Protein AF-A0A9P1H592-F1 (afdb_monomer_lite)

Radius of gyration: 34.38 Å; chains: 1; bounding box: 51×87×73 Å

Secondary structure (DSSP, 8-state):
-------PPPPPP-PPPHHHHHHHHHHHHHHHHHHHHHHHH--S---SSPPP----TT-TTHHHHHHHHHHHHHHHHHHHHHHHHHHHHHHHHHGGGS-----------------------------TT-TTTT-

pLDDT: mean 75.3, std 21.13, range [36.31, 98.44]

InterPro domains:
  IPR014813 Guanine nucleotide-binding protein-like 3, N-terminal domain [PF08701] (19-92)

Sequence (135 aa):
MAGTINKPKKPKSKRVTSRLRHKIEKKSAAKQRKERKLSKKNPEWRSKLKKDPGIPNSFPYKEKILQEIEENRVKKQEAAARRKELAKAAKTGASADGGEDEAGSDVEGSGDDEFDDTMEVDDGAIDESNPMAAL

Foldseek 3Di:
DDDDPCPDDDDDDPDDDPVRVVVVVVVVVVVVVVVVVCVVVPPDPPPPDDDDPDDDPPDPCNVVVVVVVVVVVVVVVVVVVVVVVVVVVVVVVVCVPDDDDDDDDDDPPPPPDPDDPDDDPDPDPPPPVDPVSPD

Organism: NCBI:txid1442378

Structure (mmCIF, N/CA/C/O backbone):
data_AF-A0A9P1H592-F1
#
_entry.id   AF-A0A9P1H592-F1
#
loop_
_atom_site.group_PDB
_atom_site.id
_atom_site.type_symbol
_atom_site.label_atom_id
_atom_site.label_alt_id
_atom_site.label_comp_id
_atom_site.label_asym_id
_atom_site.label_entity_id
_atom_site.label_seq_id
_atom_site.pdbx_PDB_ins_code
_atom_site.Cartn_x
_atom_site.Cartn_y
_atom_site.Cartn_z
_atom_site.occupancy
_atom_site.B_iso_or_equiv
_atom_site.auth_seq_id
_atom_site.auth_comp_id
_atom_site.auth_asym_id
_atom_site.auth_atom_id
_atom_site.pdbx_PDB_model_num
ATOM 1 N N . MET A 1 1 ? 6.595 -47.145 -34.250 1.00 45.62 1 MET A N 1
ATOM 2 C CA . MET A 1 1 ? 6.317 -45.911 -33.480 1.00 45.62 1 MET A CA 1
ATOM 3 C C . MET A 1 1 ? 7.652 -45.341 -33.006 1.00 45.62 1 MET A C 1
ATOM 5 O O . MET A 1 1 ? 8.110 -45.684 -31.925 1.00 45.62 1 MET A O 1
ATOM 9 N N . ALA A 1 2 ? 8.352 -44.590 -33.861 1.00 47.25 2 ALA A N 1
ATOM 10 C CA . ALA A 1 2 ? 9.669 -44.047 -33.526 1.00 47.25 2 ALA A CA 1
ATOM 11 C C . ALA A 1 2 ? 9.502 -42.866 -32.557 1.00 47.25 2 ALA A C 1
ATOM 13 O O . ALA A 1 2 ? 8.927 -41.842 -32.919 1.00 47.25 2 ALA A O 1
ATOM 14 N N . GLY A 1 3 ? 9.962 -43.035 -31.316 1.00 55.00 3 GLY A N 1
ATOM 15 C CA . GLY A 1 3 ? 9.949 -41.989 -30.299 1.00 55.00 3 GLY A CA 1
ATOM 16 C C . GLY A 1 3 ? 10.794 -40.796 -30.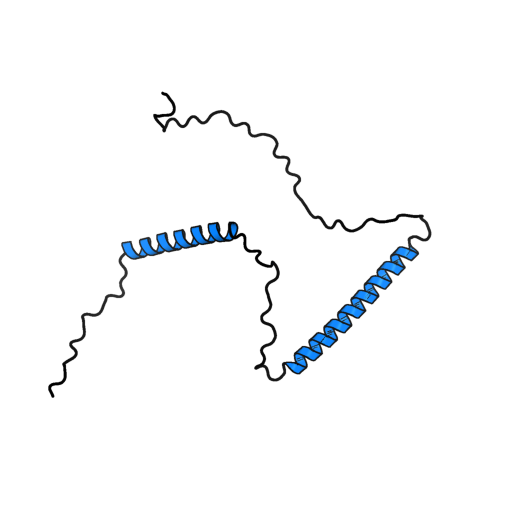738 1.00 55.00 3 GLY A C 1
ATOM 17 O O . GLY A 1 3 ? 11.974 -40.933 -31.061 1.00 55.00 3 GLY A O 1
ATOM 18 N N . THR A 1 4 ? 10.191 -39.613 -30.756 1.00 61.16 4 THR A N 1
ATOM 19 C CA . THR A 1 4 ? 10.875 -38.354 -31.044 1.00 61.16 4 THR A CA 1
ATOM 20 C C . THR A 1 4 ? 11.909 -38.077 -29.954 1.00 61.16 4 THR A C 1
ATOM 22 O O . THR A 1 4 ? 11.560 -37.694 -28.837 1.00 61.16 4 THR A O 1
ATOM 25 N N . ILE A 1 5 ? 13.188 -38.272 -30.274 1.00 67.06 5 ILE A N 1
ATOM 26 C CA . ILE A 1 5 ? 14.319 -37.889 -29.424 1.00 67.06 5 ILE A CA 1
ATOM 27 C C . ILE A 1 5 ? 14.229 -36.375 -29.200 1.00 67.06 5 ILE A C 1
ATOM 29 O O . ILE A 1 5 ? 14.521 -35.586 -30.100 1.00 67.06 5 ILE A O 1
ATOM 33 N N . ASN A 1 6 ? 13.800 -35.959 -28.009 1.00 72.56 6 ASN A N 1
ATOM 34 C CA . ASN A 1 6 ? 13.705 -34.551 -27.648 1.00 72.56 6 ASN A CA 1
ATOM 35 C C . ASN A 1 6 ? 15.130 -34.001 -27.482 1.00 72.56 6 ASN A C 1
ATOM 37 O O . ASN A 1 6 ? 15.720 -34.095 -26.409 1.00 72.56 6 ASN A O 1
ATOM 41 N N . LYS A 1 7 ? 15.733 -33.501 -28.567 1.00 74.25 7 LYS A N 1
ATOM 42 C CA . LYS A 1 7 ? 17.065 -32.883 -28.540 1.00 74.25 7 LYS A CA 1
ATOM 43 C C . LYS A 1 7 ? 16.956 -31.605 -27.688 1.00 74.25 7 LYS A C 1
ATOM 45 O O . LYS A 1 7 ? 16.288 -30.661 -28.124 1.00 74.25 7 LYS A O 1
ATOM 50 N N . PRO A 1 8 ? 17.545 -31.536 -26.478 1.00 78.69 8 PRO A N 1
ATOM 51 C CA . PRO A 1 8 ? 17.356 -30.377 -25.617 1.00 78.69 8 PRO A CA 1
ATOM 52 C C . PRO A 1 8 ? 17.948 -29.131 -26.284 1.00 78.69 8 PRO A C 1
ATOM 54 O O . PRO A 1 8 ? 19.074 -29.142 -26.786 1.00 78.69 8 PRO A O 1
ATOM 57 N N . LYS A 1 9 ? 17.168 -28.044 -26.315 1.00 83.38 9 LYS A N 1
ATOM 58 C CA . LYS A 1 9 ? 17.621 -26.753 -26.849 1.00 83.38 9 LYS A CA 1
ATOM 59 C C . LYS A 1 9 ? 18.789 -26.233 -26.012 1.00 83.38 9 LYS A C 1
ATOM 61 O O . LYS A 1 9 ? 18.837 -26.453 -24.802 1.00 83.38 9 LYS A O 1
ATOM 66 N N . LYS A 1 10 ? 19.698 -25.485 -26.648 1.00 86.81 10 LYS A N 1
ATOM 67 C CA . LYS A 1 10 ? 20.805 -24.822 -25.943 1.00 86.81 10 LYS A CA 1
ATOM 68 C C . LYS A 1 10 ? 20.248 -23.995 -24.767 1.00 86.81 10 LYS A C 1
ATOM 70 O O . LYS A 1 10 ? 19.320 -23.206 -24.987 1.00 86.81 10 LYS A O 1
ATOM 75 N N . PRO A 1 11 ? 20.774 -24.159 -23.539 1.00 89.62 11 PRO A N 1
ATOM 76 C CA . PRO A 1 11 ? 20.254 -23.462 -22.370 1.00 89.62 11 PRO A CA 1
ATOM 77 C C . PRO A 1 11 ? 20.478 -21.954 -22.507 1.00 89.62 11 PRO A C 1
ATOM 79 O O . PRO A 1 11 ? 21.542 -21.499 -22.931 1.00 89.62 11 PRO A O 1
ATOM 82 N N . LYS A 1 12 ? 19.469 -21.157 -22.140 1.00 89.19 12 LYS A N 1
ATOM 83 C CA . LYS A 1 12 ? 19.609 -19.698 -22.107 1.00 89.19 12 LYS A CA 1
ATOM 84 C C . LYS A 1 12 ? 20.505 -19.300 -20.936 1.00 89.19 12 LYS A C 1
ATOM 86 O O . LYS A 1 12 ? 20.326 -19.773 -19.816 1.00 89.19 12 LYS A O 1
ATOM 91 N N . SER A 1 13 ? 21.450 -18.402 -21.196 1.00 91.69 13 SER A N 1
ATOM 92 C CA . SER A 1 13 ? 22.307 -17.844 -20.151 1.00 91.69 13 SER A CA 1
ATOM 93 C C . SER A 1 13 ? 21.491 -17.008 -19.162 1.00 91.69 13 SER A C 1
ATOM 95 O O . SER A 1 13 ? 20.665 -16.193 -19.568 1.00 91.69 13 SER A O 1
ATOM 97 N N . LYS A 1 14 ? 21.763 -17.175 -17.861 1.00 92.25 14 LYS A N 1
ATOM 98 C CA . LYS A 1 14 ? 21.223 -16.324 -16.784 1.00 92.25 14 LYS A CA 1
ATOM 99 C C . LYS A 1 14 ? 21.976 -14.992 -16.652 1.00 92.25 14 LYS A C 1
ATOM 101 O O . LYS A 1 14 ? 21.564 -14.126 -15.885 1.00 92.25 14 LYS A O 1
ATOM 106 N N . ARG A 1 15 ? 23.095 -14.823 -17.372 1.00 93.62 15 ARG A N 1
ATOM 107 C CA . ARG A 1 15 ? 23.886 -13.588 -17.340 1.00 93.62 15 ARG A CA 1
ATOM 108 C C . ARG A 1 15 ? 23.119 -12.467 -18.032 1.00 93.62 15 ARG A C 1
ATOM 110 O O . ARG A 1 15 ? 22.692 -12.602 -19.176 1.00 93.62 15 ARG A O 1
ATOM 117 N N . VAL A 1 16 ? 22.990 -11.340 -17.343 1.00 93.38 16 VAL A N 1
ATOM 118 C CA . VAL A 1 16 ? 22.306 -10.151 -17.855 1.00 93.38 16 VAL A CA 1
ATOM 119 C C . VAL A 1 16 ? 23.347 -9.178 -18.398 1.00 93.38 16 VAL A C 1
ATOM 121 O O . VAL A 1 16 ? 24.313 -8.840 -17.718 1.00 93.38 16 VAL A O 1
ATOM 124 N N . THR A 1 17 ? 23.151 -8.702 -19.628 1.00 97.00 17 THR A N 1
ATOM 125 C CA . THR A 1 17 ? 24.02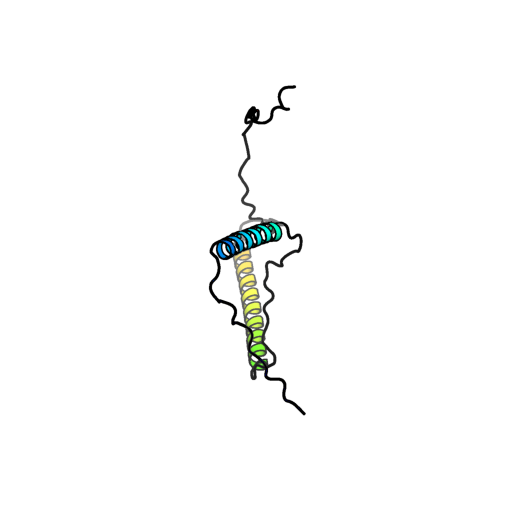4 -7.669 -20.207 1.00 97.00 17 THR A CA 1
ATOM 126 C C . THR A 1 17 ? 23.915 -6.361 -19.419 1.00 97.00 17 THR A C 1
ATOM 128 O O . THR A 1 17 ? 22.842 -6.021 -18.914 1.00 97.00 17 THR A O 1
ATOM 131 N N . SER A 1 18 ? 25.002 -5.586 -19.343 1.00 96.94 18 SER A N 1
ATOM 132 C CA . SER A 1 18 ? 24.998 -4.293 -18.634 1.00 96.94 18 SER A CA 1
ATOM 133 C C . SER A 1 18 ? 23.905 -3.349 -19.158 1.00 96.94 18 SER A C 1
ATOM 135 O O . SER A 1 18 ? 23.124 -2.785 -18.393 1.00 96.94 18 SER A O 1
ATOM 137 N N . ARG A 1 19 ? 23.739 -3.301 -20.487 1.00 97.44 19 ARG A N 1
ATOM 138 C CA . ARG A 1 19 ? 22.678 -2.543 -21.165 1.00 97.44 19 ARG A CA 1
ATOM 139 C C . ARG A 1 19 ? 21.276 -2.898 -20.665 1.00 97.44 19 ARG A C 1
ATOM 141 O O . ARG A 1 19 ? 20.436 -2.012 -20.522 1.00 97.44 19 ARG A O 1
ATOM 148 N N . LEU A 1 20 ? 20.999 -4.185 -20.435 1.00 96.94 20 LEU A N 1
ATOM 149 C CA . LEU A 1 20 ? 19.693 -4.629 -19.951 1.00 96.94 20 LEU A CA 1
ATOM 150 C C . LEU A 1 20 ? 19.478 -4.221 -18.487 1.00 96.94 20 LEU A C 1
ATOM 152 O O . LEU A 1 20 ? 18.398 -3.726 -18.178 1.00 96.94 20 LEU A O 1
ATOM 156 N N . ARG A 1 21 ? 20.502 -4.322 -17.627 1.00 97.06 21 ARG A N 1
ATOM 157 C CA . ARG A 1 21 ? 20.429 -3.863 -16.225 1.00 97.06 21 ARG A CA 1
ATOM 158 C C . ARG A 1 21 ? 20.085 -2.375 -16.130 1.00 97.06 21 ARG A C 1
ATOM 160 O O . ARG A 1 21 ? 19.060 -2.030 -15.550 1.00 97.06 21 ARG A O 1
ATOM 167 N N . HIS A 1 22 ? 20.845 -1.517 -16.809 1.00 98.19 22 HIS A N 1
ATOM 168 C CA . HIS A 1 22 ? 20.584 -0.072 -16.808 1.00 98.19 22 HIS A CA 1
ATOM 169 C C . HIS A 1 22 ? 19.251 0.296 -17.464 1.00 98.19 22 HIS A C 1
ATOM 171 O O . HIS A 1 22 ? 18.585 1.245 -17.055 1.00 98.19 22 HIS A O 1
ATOM 177 N N . LYS A 1 23 ? 18.813 -0.457 -18.482 1.00 98.19 23 LYS A N 1
ATOM 178 C CA . LYS A 1 23 ? 17.481 -0.259 -19.067 1.00 98.19 23 LYS A CA 1
ATOM 179 C C . LYS A 1 23 ? 16.373 -0.588 -18.062 1.00 98.19 23 LYS A C 1
ATOM 181 O O . LYS A 1 23 ? 15.387 0.141 -18.021 1.00 98.19 23 LYS A O 1
ATOM 186 N N . ILE A 1 24 ? 16.512 -1.665 -17.288 1.00 97.69 24 ILE A N 1
ATOM 187 C CA . ILE A 1 24 ? 15.541 -2.047 -16.251 1.00 97.69 24 ILE A CA 1
ATOM 188 C C . ILE A 1 24 ? 15.486 -0.971 -15.166 1.00 97.69 24 ILE A C 1
ATOM 190 O O . ILE A 1 24 ? 14.397 -0.514 -14.841 1.00 97.69 24 ILE A O 1
ATOM 194 N N . GLU A 1 25 ? 16.638 -0.511 -14.689 1.00 97.94 25 GLU A N 1
ATOM 195 C CA . GLU A 1 25 ? 16.761 0.549 -13.683 1.00 97.94 25 GLU A CA 1
ATOM 196 C C . GLU A 1 25 ? 16.107 1.867 -14.131 1.00 97.94 25 GLU A C 1
ATOM 198 O O . GLU A 1 25 ? 15.258 2.427 -13.439 1.00 97.94 25 GLU A O 1
ATOM 203 N N . LYS A 1 26 ? 16.411 2.340 -15.348 1.00 98.44 26 LYS A N 1
ATOM 204 C CA . LYS A 1 26 ? 15.780 3.554 -15.894 1.00 98.44 26 LYS A CA 1
ATOM 205 C C . LYS A 1 26 ? 14.264 3.390 -16.033 1.00 98.44 26 LYS A C 1
ATOM 207 O O . LYS A 1 26 ? 13.513 4.325 -15.755 1.00 98.44 26 LYS A O 1
ATOM 212 N N . LYS A 1 27 ? 13.797 2.205 -16.446 1.00 98.25 27 LYS A N 1
ATOM 213 C CA . LYS A 1 27 ? 12.362 1.905 -16.567 1.00 98.25 27 LYS A CA 1
ATOM 214 C C . LYS A 1 27 ? 11.663 1.830 -15.209 1.00 98.25 27 LYS A C 1
ATOM 216 O O . LYS A 1 27 ? 10.555 2.351 -15.098 1.00 98.25 27 LYS A O 1
ATOM 221 N N . SER A 1 28 ? 12.275 1.224 -14.191 1.00 98.25 28 SER A N 1
ATOM 222 C CA . SER A 1 28 ? 11.696 1.147 -12.844 1.00 98.25 28 SER A CA 1
ATOM 223 C C . SER A 1 28 ? 11.609 2.533 -12.208 1.00 98.25 28 SER A C 1
ATOM 225 O O . SER A 1 28 ? 10.542 2.906 -11.721 1.00 98.25 28 SER A O 1
ATOM 227 N N . ALA A 1 29 ? 12.661 3.347 -12.324 1.00 98.12 29 ALA A N 1
ATOM 228 C CA . ALA A 1 29 ? 12.655 4.731 -11.859 1.00 98.12 29 ALA A CA 1
ATOM 229 C C . ALA A 1 29 ? 11.583 5.570 -12.576 1.00 98.12 29 ALA A C 1
ATOM 231 O O . ALA A 1 29 ? 10.832 6.308 -11.938 1.00 98.12 29 ALA A O 1
ATOM 232 N N . ALA A 1 30 ? 11.449 5.428 -13.899 1.00 97.94 30 ALA A N 1
ATOM 233 C CA . ALA A 1 30 ? 10.403 6.110 -14.658 1.00 97.94 30 ALA A CA 1
ATOM 234 C C . ALA A 1 30 ? 8.989 5.676 -14.228 1.00 97.94 30 ALA A C 1
ATOM 236 O O . ALA A 1 30 ? 8.109 6.529 -14.113 1.00 97.94 30 ALA A O 1
ATOM 237 N N . LYS A 1 31 ? 8.772 4.380 -13.955 1.00 97.69 31 LYS A N 1
ATOM 238 C CA . LYS A 1 31 ? 7.500 3.850 -13.434 1.00 97.69 31 LYS A CA 1
ATOM 239 C C . LYS A 1 31 ? 7.154 4.483 -12.087 1.00 97.69 31 LYS A C 1
ATOM 241 O O . LYS A 1 31 ? 6.077 5.053 -11.962 1.00 97.69 31 LYS A O 1
ATOM 246 N N . GLN A 1 32 ? 8.091 4.491 -11.141 1.00 97.25 32 GLN A N 1
ATOM 247 C CA . GLN A 1 32 ? 7.887 5.090 -9.816 1.00 97.25 32 GLN A CA 1
ATOM 248 C C . GLN A 1 32 ? 7.611 6.601 -9.895 1.00 97.25 32 GLN A C 1
ATOM 250 O O . GLN A 1 32 ? 6.727 7.112 -9.209 1.00 97.25 32 GLN A O 1
ATOM 255 N N . ARG A 1 33 ? 8.316 7.335 -10.773 1.00 96.62 33 ARG A N 1
ATOM 256 C CA . ARG A 1 33 ? 8.044 8.766 -11.017 1.00 96.62 33 ARG A CA 1
ATOM 257 C C . ARG A 1 33 ? 6.632 8.991 -11.559 1.00 96.62 33 ARG A C 1
ATOM 259 O O . ARG A 1 33 ? 5.971 9.937 -11.136 1.00 96.62 33 ARG A O 1
ATOM 266 N N . LYS A 1 34 ? 6.165 8.141 -12.481 1.00 95.56 34 LYS A N 1
ATOM 267 C CA . LYS A 1 34 ? 4.792 8.198 -13.005 1.00 95.56 34 LYS A CA 1
ATOM 268 C C . LYS A 1 34 ? 3.767 7.866 -11.920 1.00 95.56 34 LYS A C 1
ATOM 270 O O . LYS A 1 34 ? 2.827 8.632 -11.759 1.00 95.56 34 LYS A O 1
ATOM 275 N N . GLU A 1 35 ? 3.979 6.811 -11.138 1.00 93.00 35 GLU A N 1
ATOM 276 C CA . GLU A 1 35 ? 3.103 6.426 -10.020 1.00 93.00 35 GLU A CA 1
ATOM 277 C C . GLU A 1 35 ? 2.980 7.540 -8.973 1.00 93.00 35 GLU A C 1
ATOM 279 O O . GLU A 1 35 ? 1.870 7.834 -8.548 1.0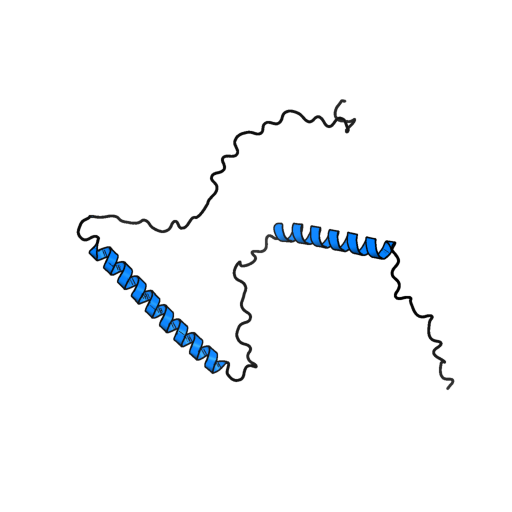0 93.00 35 GLU A O 1
ATOM 284 N N . ARG A 1 36 ? 4.075 8.239 -8.636 1.00 92.44 36 ARG A N 1
ATOM 285 C CA . ARG A 1 36 ? 4.052 9.405 -7.731 1.00 92.44 36 ARG A CA 1
ATOM 286 C C . ARG A 1 36 ? 3.273 10.591 -8.307 1.00 92.44 36 ARG A C 1
ATOM 288 O O . ARG A 1 36 ? 2.598 11.306 -7.574 1.00 92.44 36 ARG A O 1
ATOM 295 N N . LYS A 1 37 ? 3.382 10.837 -9.617 1.00 92.69 37 LYS A N 1
ATOM 296 C CA . LYS A 1 37 ? 2.599 11.889 -10.287 1.00 92.69 37 LYS A CA 1
ATOM 297 C C . LYS A 1 37 ? 1.115 11.524 -10.323 1.00 92.69 37 LYS A C 1
ATOM 299 O O . LYS A 1 37 ? 0.287 12.378 -10.035 1.00 92.69 37 LYS A O 1
ATOM 304 N N . LEU A 1 38 ? 0.787 10.269 -10.631 1.00 90.31 38 LEU A N 1
ATOM 305 C CA . LEU A 1 38 ? -0.589 9.770 -10.639 1.00 90.31 38 LEU A CA 1
ATOM 306 C C . LEU A 1 38 ? -1.194 9.761 -9.232 1.00 90.31 38 LEU A C 1
ATOM 308 O O . LEU A 1 38 ? -2.317 10.209 -9.065 1.00 90.31 38 LEU A O 1
ATOM 312 N N . SER A 1 39 ? -0.448 9.352 -8.201 1.00 86.62 39 SER A N 1
ATOM 313 C CA . SER A 1 39 ? -0.951 9.311 -6.821 1.00 86.62 39 SER A CA 1
ATOM 314 C C . SER A 1 39 ? -1.381 10.678 -6.297 1.00 86.62 39 SER A C 1
ATOM 316 O O . SER A 1 39 ? -2.323 10.739 -5.519 1.00 86.62 39 SER A O 1
ATOM 318 N N . LYS A 1 40 ? -0.707 11.752 -6.729 1.00 85.75 40 LYS A N 1
ATOM 319 C CA . LYS A 1 40 ? -1.071 13.140 -6.406 1.00 85.75 40 LYS A CA 1
ATOM 320 C C . LYS A 1 40 ? -2.266 13.653 -7.215 1.00 85.75 40 LYS A C 1
ATOM 322 O O . LYS A 1 40 ? -2.977 14.524 -6.743 1.00 85.75 40 LYS A O 1
ATOM 327 N N . LYS A 1 41 ? -2.454 13.140 -8.435 1.00 85.69 41 LYS A N 1
ATOM 328 C CA . LYS A 1 41 ? -3.492 13.580 -9.381 1.00 85.69 41 LYS A CA 1
ATOM 329 C C . LYS A 1 41 ? -4.777 12.755 -9.325 1.00 85.69 41 LYS A C 1
ATOM 331 O O . LYS A 1 41 ? -5.705 13.078 -10.052 1.00 85.69 41 LYS A O 1
ATOM 336 N N . ASN A 1 42 ? -4.824 11.677 -8.543 1.00 74.75 42 ASN A N 1
ATOM 337 C CA . ASN A 1 42 ? -5.998 10.814 -8.487 1.00 74.75 42 ASN A CA 1
ATOM 338 C C . ASN A 1 42 ? -7.165 11.563 -7.819 1.00 74.75 42 ASN A C 1
ATOM 340 O O . ASN A 1 42 ? -7.058 11.868 -6.632 1.00 74.75 42 ASN A O 1
ATOM 344 N N . PRO A 1 43 ? -8.269 11.822 -8.546 1.00 69.44 43 PRO A N 1
ATOM 345 C CA . PRO A 1 43 ? -9.446 12.503 -8.008 1.00 69.44 43 PRO A CA 1
ATOM 346 C C . PRO A 1 43 ? -10.314 11.580 -7.143 1.00 69.44 43 PRO A C 1
ATOM 348 O O . PRO A 1 43 ? -11.257 12.033 -6.504 1.00 69.44 43 PRO A O 1
ATOM 351 N N . GLU A 1 44 ? -10.021 10.276 -7.119 1.00 77.25 44 GLU A N 1
ATOM 352 C CA . GLU A 1 44 ? -10.723 9.337 -6.256 1.00 77.25 44 GLU A CA 1
ATOM 353 C C . GLU A 1 44 ? -10.416 9.650 -4.793 1.00 77.25 44 GLU A C 1
ATOM 355 O O . GLU A 1 44 ? -9.269 9.544 -4.343 1.00 77.25 44 GLU A O 1
ATOM 360 N N . TRP A 1 45 ? -11.464 9.992 -4.044 1.00 62.06 45 TRP A N 1
ATOM 361 C CA . TRP A 1 45 ? -11.435 10.103 -2.595 1.00 62.06 45 TRP A CA 1
ATOM 362 C C . TRP A 1 45 ? -10.950 8.790 -1.979 1.00 62.06 45 TRP A C 1
ATOM 364 O O . TRP A 1 45 ? -11.709 7.856 -1.720 1.00 62.06 45 TRP A O 1
ATOM 374 N N . ARG A 1 46 ? -9.645 8.721 -1.716 1.00 66.38 46 ARG A N 1
ATOM 375 C CA . ARG A 1 46 ? -9.060 7.732 -0.817 1.00 66.38 46 ARG A CA 1
ATOM 376 C C . ARG A 1 46 ? -9.658 8.041 0.551 1.00 66.38 46 ARG A C 1
ATOM 378 O O . ARG A 1 46 ? -9.297 9.055 1.148 1.00 66.38 46 ARG A O 1
ATOM 385 N N . SER A 1 47 ? -10.595 7.227 1.040 1.00 72.81 47 SER A N 1
ATOM 386 C CA . SER A 1 47 ? -11.061 7.368 2.420 1.00 72.81 47 SER A CA 1
ATOM 387 C C . SER A 1 47 ? -9.824 7.363 3.322 1.00 72.81 47 SER A C 1
ATOM 389 O O . SER A 1 47 ? -9.051 6.404 3.301 1.00 72.81 47 SER A O 1
ATOM 391 N N . LYS A 1 48 ? -9.587 8.456 4.067 1.00 72.06 48 LYS A N 1
ATOM 392 C CA . LYS A 1 48 ? -8.439 8.550 4.992 1.00 72.06 48 LYS A CA 1
ATOM 393 C C . LYS A 1 48 ? -8.452 7.378 5.981 1.00 72.06 48 LYS A C 1
ATOM 395 O O . LYS A 1 48 ? -7.395 6.882 6.366 1.00 72.06 48 LYS A O 1
ATOM 400 N N . LEU A 1 49 ? -9.650 6.898 6.329 1.00 82.81 49 LEU A N 1
ATOM 401 C CA . LEU A 1 49 ? -9.829 5.654 7.062 1.00 82.81 49 LEU A CA 1
ATOM 402 C C . LEU A 1 49 ? -9.599 4.441 6.156 1.00 82.81 49 LEU A C 1
ATOM 404 O O . LEU A 1 49 ? -10.292 4.231 5.154 1.00 82.81 49 LEU A O 1
ATOM 408 N N . LYS A 1 50 ? -8.638 3.617 6.572 1.00 84.50 50 LYS A N 1
ATOM 409 C CA . LYS A 1 50 ? -8.441 2.260 6.067 1.00 84.50 50 LYS A CA 1
ATOM 410 C C . LYS A 1 50 ? -9.646 1.423 6.495 1.00 84.50 50 LYS A C 1
ATOM 412 O O . LYS A 1 50 ? -10.073 1.503 7.641 1.00 84.50 50 LYS A O 1
ATOM 417 N N . LYS A 1 51 ? -10.203 0.638 5.573 1.00 87.38 51 LYS A N 1
ATOM 418 C CA . LYS A 1 51 ? -11.216 -0.361 5.922 1.00 87.38 51 LYS A CA 1
ATOM 419 C C . LYS A 1 51 ? -10.500 -1.537 6.575 1.00 87.38 51 LYS A C 1
ATOM 421 O O . LYS A 1 51 ? -9.658 -2.159 5.926 1.00 87.38 51 LYS A O 1
ATOM 426 N N . ASP A 1 52 ? -10.816 -1.818 7.832 1.00 86.06 52 ASP A N 1
ATOM 427 C CA . ASP A 1 52 ? -10.254 -2.973 8.523 1.00 86.06 52 ASP A CA 1
ATOM 428 C C . ASP A 1 52 ? -10.850 -4.267 7.948 1.00 86.06 52 ASP A C 1
ATOM 430 O O . ASP A 1 52 ? -12.063 -4.340 7.736 1.00 86.06 52 ASP A O 1
ATOM 434 N N . PRO A 1 53 ? -10.035 -5.308 7.698 1.00 89.50 53 PRO A N 1
ATOM 435 C CA . PRO A 1 53 ? -10.511 -6.569 7.126 1.00 89.50 53 PRO A CA 1
ATOM 436 C C . PRO A 1 53 ? -11.392 -7.403 8.081 1.00 89.50 53 PRO A C 1
ATOM 438 O O . PRO A 1 53 ? -11.884 -8.455 7.678 1.00 89.50 53 PRO A O 1
ATOM 441 N N . GLY A 1 54 ? -11.626 -6.940 9.318 1.00 90.62 54 GLY A N 1
ATOM 442 C CA . GLY A 1 54 ? -12.516 -7.574 10.295 1.00 90.62 54 GLY A CA 1
ATOM 443 C C . GLY A 1 54 ? -12.018 -8.922 10.830 1.00 90.62 54 GLY A C 1
ATOM 444 O O . GLY A 1 54 ? -10.889 -9.338 10.573 1.00 90.62 54 GLY A O 1
ATOM 445 N N . ILE A 1 55 ? -12.870 -9.604 11.604 1.00 91.06 55 ILE A N 1
ATOM 446 C CA . ILE A 1 55 ? -12.580 -10.938 12.150 1.00 91.06 55 ILE A CA 1
ATOM 447 C C . ILE A 1 55 ? -13.011 -12.002 11.126 1.00 91.06 55 ILE A C 1
ATOM 449 O O . ILE A 1 55 ? -14.201 -12.077 10.793 1.00 91.06 55 ILE A O 1
ATOM 453 N N . PRO A 1 56 ? -12.087 -12.849 10.632 1.00 95.75 56 PRO A N 1
ATOM 454 C CA . PRO A 1 56 ? -12.417 -13.907 9.682 1.00 95.75 56 PRO A CA 1
ATOM 455 C C . PRO A 1 56 ? -13.407 -14.932 10.245 1.00 95.75 56 PRO A C 1
ATOM 457 O O . PRO A 1 56 ? -13.367 -15.269 11.426 1.00 95.75 56 PRO A O 1
ATOM 460 N N . ASN A 1 57 ? -14.252 -15.502 9.378 1.00 90.12 57 ASN A N 1
ATOM 461 C CA . ASN A 1 57 ? -15.247 -16.503 9.785 1.00 90.12 57 ASN A CA 1
ATOM 462 C C . ASN A 1 57 ? -14.656 -17.871 10.157 1.00 90.12 57 ASN A C 1
ATOM 464 O O . ASN A 1 57 ? -15.306 -18.664 10.820 1.00 90.12 57 ASN A O 1
ATOM 468 N N . SER A 1 58 ? -13.435 -18.162 9.717 1.00 93.69 58 SER A N 1
ATOM 469 C CA . SER A 1 58 ? -12.749 -19.422 10.013 1.00 93.69 58 SER A CA 1
ATOM 470 C C . SER A 1 58 ? -12.211 -19.497 11.442 1.00 93.69 58 SER A C 1
ATOM 472 O O . SER A 1 58 ? -11.669 -20.529 11.831 1.00 93.69 58 SER A O 1
ATOM 474 N N . PHE A 1 59 ? -12.282 -18.405 12.207 1.00 91.75 59 PHE A N 1
ATOM 475 C CA . PHE A 1 59 ? -11.751 -18.377 13.558 1.00 91.75 59 PHE A CA 1
ATOM 476 C C . PHE A 1 59 ? -12.727 -19.060 14.538 1.00 91.75 59 PHE A C 1
ATOM 478 O O . PHE A 1 59 ? -13.857 -18.588 14.675 1.00 91.75 59 PHE A O 1
ATOM 485 N N . PRO A 1 60 ? -12.312 -20.125 15.256 1.00 95.81 60 PRO A N 1
ATOM 486 C CA . PRO A 1 60 ? -13.215 -20.932 16.088 1.00 95.81 60 PRO A CA 1
ATOM 487 C C . PRO A 1 60 ? -13.946 -20.157 17.190 1.00 95.81 60 PRO A C 1
ATOM 489 O O . PRO A 1 60 ? -15.056 -20.518 17.563 1.00 95.81 60 PRO A O 1
ATOM 492 N N . TYR A 1 61 ? -13.341 -19.082 17.701 1.00 95.06 61 TYR A N 1
ATOM 493 C CA . TYR A 1 61 ? -13.900 -18.273 18.788 1.00 95.06 61 TYR A CA 1
ATOM 494 C C . TYR A 1 61 ? -14.332 -16.878 18.322 1.00 95.06 61 TYR A C 1
ATOM 496 O O . TYR A 1 61 ? -14.281 -15.925 19.097 1.00 95.06 61 TYR A O 1
ATOM 504 N N . LYS A 1 62 ? -14.740 -16.731 17.054 1.00 95.19 62 LYS A N 1
ATOM 505 C CA . LYS A 1 62 ? -15.193 -15.446 16.498 1.00 95.19 62 LYS A CA 1
ATOM 506 C C . LYS A 1 62 ? -16.344 -14.847 17.310 1.00 95.19 62 LYS A C 1
ATOM 508 O O . LYS A 1 62 ? -16.289 -13.666 17.629 1.00 95.19 62 LYS A O 1
ATOM 513 N N . GLU A 1 63 ? -17.319 -15.666 17.699 1.00 93.31 63 GLU A N 1
ATOM 514 C CA . GLU A 1 63 ? -18.478 -15.232 18.494 1.00 93.31 63 GLU A CA 1
ATOM 515 C C . GLU A 1 63 ? -18.073 -14.671 19.860 1.00 93.31 63 GLU A C 1
ATOM 517 O O . GLU A 1 63 ? -18.569 -13.629 20.278 1.00 93.31 63 GLU A O 1
ATOM 522 N N . LYS A 1 64 ? -17.094 -15.300 20.522 1.00 94.62 64 LYS A N 1
ATOM 523 C CA . LYS A 1 64 ? -16.570 -14.813 21.803 1.00 94.62 64 LYS A CA 1
ATOM 524 C C . LYS A 1 64 ? -15.917 -13.435 21.655 1.00 94.62 64 LYS A C 1
ATOM 526 O O . LYS A 1 64 ? -16.151 -12.552 22.469 1.00 94.62 64 LYS A O 1
ATOM 531 N N . ILE A 1 65 ? -15.138 -13.231 20.590 1.00 93.81 65 ILE A N 1
ATOM 532 C CA . ILE A 1 65 ? -14.502 -11.933 20.328 1.00 93.81 65 ILE A CA 1
ATOM 533 C C . ILE A 1 65 ? -15.554 -10.862 20.001 1.00 93.81 65 ILE A C 1
ATOM 535 O O . ILE A 1 65 ? -15.410 -9.717 20.423 1.00 93.81 65 ILE A O 1
ATOM 539 N N . LEU A 1 66 ? -16.621 -11.207 19.275 1.00 92.50 66 LEU A N 1
ATOM 540 C CA . LEU A 1 66 ? -17.711 -10.266 18.999 1.00 92.50 66 LEU A CA 1
ATOM 541 C C . LEU A 1 66 ? -18.410 -9.817 20.290 1.00 92.50 66 LEU A C 1
ATOM 543 O O . LEU A 1 66 ? -18.592 -8.616 20.482 1.00 92.50 66 LEU A O 1
ATOM 547 N N . GLN A 1 67 ? -18.696 -10.751 21.199 1.00 95.62 67 GLN A N 1
ATOM 548 C CA . GLN A 1 67 ? -19.274 -10.453 22.515 1.00 95.62 67 GLN A CA 1
ATOM 549 C C . GLN A 1 67 ? -18.371 -9.522 23.339 1.00 95.62 67 GLN A C 1
ATOM 551 O O . GLN A 1 67 ? -18.823 -8.489 23.832 1.00 95.62 67 GLN A O 1
ATOM 556 N N . GLU A 1 68 ? -17.071 -9.818 23.419 1.00 94.31 68 GLU A N 1
ATOM 557 C CA . GLU A 1 68 ? -16.101 -8.971 24.127 1.00 94.31 68 GLU A CA 1
ATOM 558 C C . GLU A 1 68 ? -16.029 -7.548 23.534 1.00 94.31 68 GLU A C 1
ATOM 560 O O . GLU A 1 68 ? -15.900 -6.560 24.265 1.00 94.31 68 GLU A O 1
ATOM 565 N N . ILE A 1 69 ? -16.130 -7.410 22.207 1.00 94.62 69 ILE A N 1
ATOM 566 C CA . ILE A 1 69 ? -16.149 -6.105 21.529 1.00 94.62 69 ILE A CA 1
ATOM 567 C C . ILE A 1 69 ? -17.430 -5.327 21.853 1.00 94.62 69 ILE A C 1
ATOM 569 O O . ILE A 1 69 ? -17.355 -4.119 22.102 1.00 94.62 69 ILE A O 1
ATOM 573 N N . GLU A 1 70 ? -18.590 -5.980 21.859 1.00 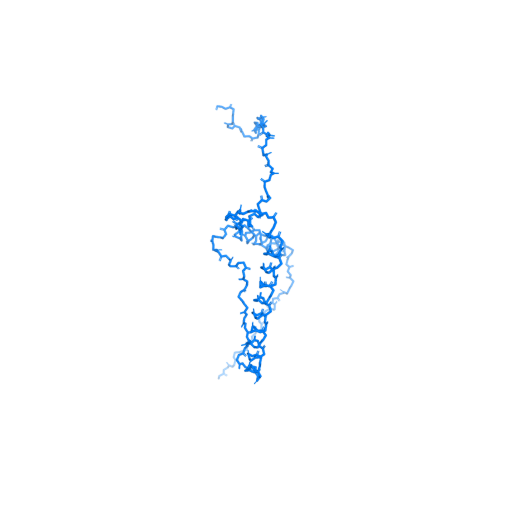93.56 70 GLU A N 1
ATOM 574 C CA . GLU A 1 70 ? -19.869 -5.350 22.205 1.00 93.56 70 GLU A CA 1
ATOM 575 C C . GLU A 1 70 ? -19.873 -4.848 23.649 1.00 93.56 70 GLU A C 1
ATOM 577 O O . GLU A 1 70 ? -20.174 -3.675 23.889 1.00 93.56 70 GLU A O 1
ATOM 582 N N . GLU A 1 71 ? -19.431 -5.673 24.598 1.00 94.94 71 GLU A N 1
ATOM 583 C CA . GLU A 1 71 ? -19.292 -5.269 25.998 1.00 94.94 71 GLU A CA 1
ATOM 584 C C . GLU A 1 71 ? -18.364 -4.060 26.156 1.00 94.94 71 GLU A C 1
ATOM 586 O O . GLU A 1 71 ? -18.674 -3.107 26.875 1.00 94.94 71 GLU A O 1
ATOM 591 N N . ASN A 1 72 ? -17.222 -4.065 25.466 1.00 94.44 72 ASN A N 1
ATOM 592 C CA . ASN A 1 72 ? -16.279 -2.951 25.498 1.00 94.44 72 ASN A CA 1
ATOM 593 C C . ASN A 1 72 ? -16.865 -1.678 24.875 1.00 94.44 72 ASN A C 1
ATOM 595 O O . ASN A 1 72 ? -16.597 -0.572 25.357 1.00 94.44 72 ASN A O 1
ATOM 599 N N . ARG A 1 73 ? -17.684 -1.806 23.827 1.00 95.19 73 ARG A N 1
ATOM 600 C CA . ARG A 1 73 ? -18.380 -0.672 23.211 1.00 95.19 73 ARG A CA 1
ATOM 601 C C . ARG A 1 73 ? -19.392 -0.055 24.174 1.00 95.19 73 ARG A C 1
ATOM 603 O O . ARG A 1 73 ? -19.387 1.169 24.305 1.00 95.19 73 ARG A O 1
ATOM 610 N N . VAL A 1 74 ? -20.190 -0.870 24.863 1.00 95.44 74 VAL A N 1
ATOM 611 C CA . VAL A 1 74 ? -21.154 -0.408 25.878 1.00 95.44 74 VAL A CA 1
ATOM 612 C C . VAL A 1 74 ? -20.425 0.309 27.017 1.00 95.44 74 VAL A C 1
ATOM 614 O O . VAL A 1 74 ? -20.698 1.482 27.272 1.00 95.44 74 VAL A O 1
ATOM 617 N N . LYS A 1 75 ? -19.391 -0.314 27.601 1.00 94.94 75 LYS A N 1
ATOM 618 C CA . LYS A 1 75 ? -18.573 0.286 28.677 1.00 94.94 75 LYS A CA 1
ATOM 619 C C . LYS A 1 75 ? -17.965 1.633 28.269 1.00 94.94 75 LYS A C 1
ATOM 621 O O . LYS A 1 75 ? -17.979 2.592 29.040 1.00 94.94 75 LYS A O 1
ATOM 626 N N . LYS A 1 76 ? -17.442 1.740 27.041 1.00 95.06 76 LYS A N 1
ATOM 627 C CA . LYS A 1 76 ? -16.862 2.991 26.523 1.00 95.06 76 LYS A CA 1
ATOM 628 C C . LYS A 1 76 ? -17.920 4.079 26.323 1.00 95.06 76 LYS A C 1
ATOM 630 O O . LYS A 1 76 ? -17.633 5.248 26.581 1.00 95.06 76 LYS A O 1
ATOM 635 N N . GLN A 1 77 ? -19.114 3.721 25.855 1.00 93.38 77 GLN A N 1
ATOM 636 C CA . GLN A 1 77 ? -20.220 4.665 25.678 1.00 93.38 77 GLN A CA 1
ATOM 637 C C . GLN A 1 77 ? -20.725 5.194 27.024 1.00 93.38 77 GLN A C 1
ATOM 639 O O . GLN A 1 77 ? -20.863 6.407 27.175 1.00 93.38 77 GLN A O 1
ATOM 644 N N . GLU A 1 78 ? -20.906 4.320 28.013 1.00 92.06 78 GLU A N 1
ATOM 645 C CA . GLU A 1 78 ? -21.290 4.704 29.376 1.00 92.06 78 GLU A CA 1
ATOM 646 C C . GLU A 1 78 ? -20.241 5.612 30.030 1.00 92.06 78 GLU A C 1
ATOM 648 O O . GLU A 1 78 ? -20.578 6.663 30.577 1.00 92.06 78 GLU A O 1
ATOM 653 N N . AL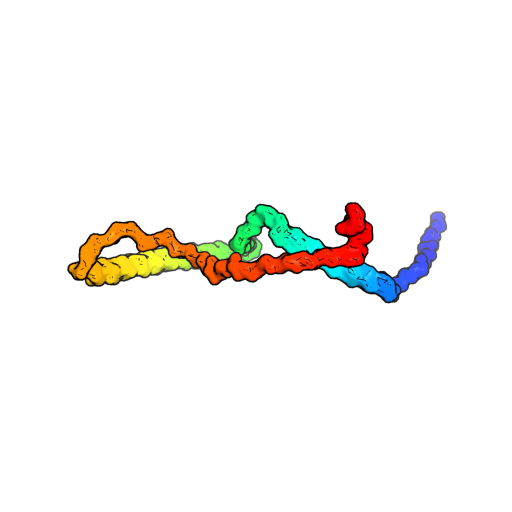A A 1 79 ? -18.953 5.272 29.916 1.00 90.75 79 ALA A N 1
ATOM 654 C CA . ALA A 1 79 ? -17.869 6.107 30.431 1.00 90.75 79 ALA A CA 1
ATOM 655 C C . ALA A 1 79 ? -17.814 7.482 29.741 1.00 90.75 79 ALA A C 1
ATOM 657 O O . ALA A 1 79 ? -17.581 8.501 30.395 1.00 90.75 79 ALA A O 1
ATOM 658 N N . ALA A 1 80 ? -18.054 7.536 28.428 1.00 91.88 80 ALA A N 1
ATOM 659 C CA . ALA A 1 80 ? -18.118 8.793 27.689 1.00 91.88 80 ALA A CA 1
ATOM 660 C C . ALA A 1 80 ? -19.333 9.643 28.096 1.00 91.88 80 ALA A C 1
ATOM 662 O O . ALA A 1 80 ? -19.197 10.860 28.211 1.00 91.88 80 ALA A O 1
ATOM 663 N N . ALA A 1 81 ? -20.493 9.027 28.339 1.00 91.50 81 ALA A N 1
ATOM 664 C CA . ALA A 1 81 ? -21.682 9.714 28.841 1.00 91.50 81 ALA A CA 1
ATOM 665 C C . ALA A 1 81 ? -21.433 10.294 30.239 1.00 91.50 81 ALA A C 1
ATOM 667 O O . ALA A 1 81 ? -21.582 11.500 30.424 1.00 91.50 81 ALA A O 1
ATOM 668 N N . ARG A 1 82 ? -20.902 9.491 31.170 1.00 89.62 82 ARG A N 1
ATOM 669 C CA . ARG A 1 82 ? -20.519 9.968 32.510 1.00 89.62 82 ARG A CA 1
ATOM 670 C C . ARG A 1 82 ? -19.492 11.095 32.456 1.00 89.62 82 ARG A C 1
ATOM 672 O O . ARG A 1 82 ? -19.626 12.082 33.169 1.00 89.62 82 ARG A O 1
ATOM 679 N N . ARG A 1 83 ? -18.484 11.004 31.581 1.00 87.38 83 ARG A N 1
ATOM 680 C CA . ARG A 1 83 ? -17.502 12.087 31.396 1.00 87.38 83 ARG A CA 1
ATOM 681 C C . ARG A 1 83 ? -18.161 13.371 30.885 1.00 87.38 83 ARG A C 1
ATOM 683 O O . ARG A 1 83 ? -17.791 14.451 31.336 1.00 87.38 83 ARG A O 1
ATOM 690 N N . LYS A 1 84 ? -19.125 13.268 29.965 1.00 88.75 84 LYS A N 1
ATOM 691 C CA . LYS A 1 84 ? -19.895 14.422 29.474 1.00 88.75 84 LYS A CA 1
ATOM 692 C C . LYS A 1 84 ? -20.770 15.028 30.573 1.00 88.75 84 LYS A C 1
ATOM 694 O O . LYS A 1 84 ? -20.844 16.246 30.659 1.00 88.75 84 LYS A O 1
ATOM 699 N N . GLU A 1 85 ? -21.401 14.212 31.410 1.00 87.75 85 GLU A N 1
ATOM 700 C CA . GLU A 1 85 ? -22.220 14.673 32.541 1.00 87.75 85 GLU A CA 1
ATOM 701 C C . GLU A 1 85 ? -21.380 15.381 33.605 1.00 87.75 85 GLU A C 1
ATOM 703 O O . GLU A 1 85 ? -21.726 16.486 34.013 1.00 87.75 85 GLU A O 1
ATOM 708 N N . LEU A 1 86 ? -20.230 14.815 33.982 1.00 84.88 86 LEU A N 1
ATOM 709 C CA . LEU A 1 86 ? -19.296 15.445 34.920 1.00 84.88 86 LEU A CA 1
ATOM 710 C C . LEU A 1 86 ? -18.731 16.761 34.370 1.00 84.88 86 LEU A C 1
ATOM 712 O O . LEU A 1 86 ? -18.639 17.742 35.103 1.00 84.88 86 LEU A O 1
ATOM 716 N N . ALA A 1 87 ? -18.398 16.813 33.076 1.00 84.88 87 ALA A N 1
ATOM 717 C CA . ALA A 1 87 ? -17.940 18.043 32.432 1.00 84.88 87 ALA A CA 1
ATOM 718 C C . ALA A 1 87 ? -19.036 19.123 32.397 1.00 84.88 87 ALA A C 1
ATOM 720 O O . ALA A 1 87 ? -18.748 20.296 32.631 1.00 84.88 87 ALA A O 1
ATOM 721 N N . LYS A 1 88 ? -20.296 18.738 32.151 1.00 83.94 88 LYS A N 1
ATOM 722 C CA . LYS A 1 88 ? -21.443 19.657 32.205 1.00 83.94 88 LYS A CA 1
ATOM 723 C C . LYS A 1 88 ? -21.697 20.161 33.626 1.00 83.94 88 LYS A C 1
ATOM 725 O O . LYS A 1 88 ? -21.837 21.364 33.800 1.00 83.94 88 LYS A O 1
ATOM 730 N N . ALA A 1 89 ? -21.679 19.282 34.628 1.00 80.88 89 ALA A N 1
ATOM 731 C CA . ALA A 1 89 ? -21.876 19.650 36.031 1.00 80.88 89 ALA A CA 1
ATOM 732 C C . ALA A 1 89 ? -20.771 20.587 36.558 1.00 80.88 89 ALA A C 1
ATOM 734 O O . ALA A 1 89 ? -21.058 21.544 37.275 1.00 80.88 89 ALA A O 1
ATOM 735 N N . ALA A 1 90 ? -19.515 20.359 36.158 1.00 80.06 90 ALA A N 1
ATOM 736 C CA . ALA A 1 90 ? -18.398 21.244 36.489 1.00 80.06 90 ALA A CA 1
ATOM 737 C C . ALA A 1 90 ? -18.523 22.625 35.818 1.00 80.06 90 ALA A C 1
ATOM 739 O O . ALA A 1 90 ? -18.188 23.636 36.429 1.00 80.06 90 ALA A O 1
ATOM 740 N N . LYS A 1 91 ? -19.048 22.686 34.586 1.00 73.19 91 LYS A N 1
ATOM 741 C CA . LYS A 1 91 ? -19.320 23.945 33.874 1.00 73.19 91 LYS A CA 1
ATOM 742 C C . LYS A 1 91 ? -20.472 24.721 34.528 1.00 73.19 91 LYS A C 1
ATOM 744 O O . LYS A 1 91 ? -20.333 25.912 34.767 1.00 73.19 91 LYS A O 1
ATOM 749 N N . THR A 1 92 ? -21.572 24.057 34.891 1.00 67.75 92 THR A N 1
ATOM 750 C CA . THR A 1 92 ? -22.724 24.711 35.543 1.00 67.75 92 THR A CA 1
ATOM 751 C C . THR A 1 92 ? -22.436 25.151 36.979 1.00 67.75 92 THR A C 1
ATOM 753 O O . THR A 1 92 ? -23.027 26.121 37.435 1.00 67.75 92 THR A O 1
ATOM 756 N N . GLY A 1 93 ? -21.516 24.484 37.685 1.00 58.91 93 GLY A N 1
ATOM 757 C CA . GLY A 1 93 ? -21.051 24.920 39.007 1.00 58.91 93 GLY A CA 1
ATOM 758 C C . GLY A 1 93 ? -20.151 26.162 38.973 1.00 58.91 93 GLY A C 1
ATOM 759 O O . GLY A 1 93 ? -20.107 26.897 39.952 1.00 58.91 93 GLY A O 1
ATOM 760 N N . ALA A 1 94 ? -19.470 26.422 37.851 1.00 54.38 94 ALA A N 1
ATOM 761 C CA . ALA A 1 94 ? -18.653 27.621 37.647 1.00 54.38 94 ALA A CA 1
ATOM 762 C C . ALA A 1 94 ? -19.439 28.803 37.040 1.00 54.38 94 ALA A C 1
ATOM 764 O O . ALA A 1 94 ? -19.027 29.946 37.191 1.00 54.38 94 ALA A O 1
ATOM 765 N N . SER A 1 95 ? -20.575 28.545 36.379 1.00 47.53 95 SER A N 1
ATOM 766 C CA . SER A 1 95 ? -21.425 29.570 35.743 1.00 47.53 95 SER A CA 1
ATOM 767 C C . SER A 1 95 ? -22.563 30.103 36.629 1.00 47.53 95 SER A C 1
ATOM 769 O O . SER A 1 95 ? -23.403 30.855 36.149 1.00 47.53 95 SER A O 1
ATOM 771 N N . ALA A 1 96 ? -22.606 29.761 37.920 1.00 47.81 96 ALA A N 1
ATOM 772 C CA . ALA A 1 96 ? -23.538 30.387 38.866 1.00 47.81 96 ALA A CA 1
ATOM 773 C C . ALA A 1 96 ? -23.102 31.805 39.322 1.00 47.81 96 ALA A C 1
ATOM 775 O O . ALA A 1 96 ? -23.811 32.416 40.115 1.00 47.81 96 ALA A O 1
ATOM 776 N N . ASP A 1 97 ? -21.980 32.332 38.808 1.00 43.38 97 ASP A N 1
ATOM 777 C CA . ASP A 1 97 ? -21.464 33.694 39.064 1.00 43.38 97 ASP A CA 1
ATOM 778 C C . ASP A 1 97 ? -21.172 34.488 37.767 1.00 43.38 97 ASP A C 1
ATOM 780 O O . ASP A 1 97 ? -20.287 35.334 37.712 1.00 43.38 97 ASP A O 1
ATOM 784 N N . GLY A 1 98 ? -21.882 34.225 36.667 1.00 37.38 98 GLY A N 1
ATOM 785 C CA . GLY A 1 98 ? -21.666 35.005 35.444 1.00 37.38 98 GLY A CA 1
ATOM 786 C C . GLY A 1 98 ? -22.624 34.635 34.329 1.00 37.38 98 GLY A C 1
ATOM 787 O O . GLY A 1 98 ? -22.621 33.495 33.872 1.00 37.38 98 GLY A O 1
ATOM 788 N N . GLY A 1 99 ? -23.455 35.606 33.955 1.00 38.47 99 GLY A N 1
ATOM 789 C CA . GLY A 1 99 ? -24.583 35.488 33.040 1.00 38.47 99 GLY A CA 1
ATOM 790 C C . GLY A 1 99 ? -24.278 34.931 31.650 1.00 38.47 99 GLY A C 1
ATOM 791 O O . GLY A 1 99 ? -23.150 34.955 31.176 1.00 38.47 99 GLY A O 1
ATOM 792 N N . GLU A 1 100 ? -25.362 34.430 31.056 1.00 45.19 100 GLU A N 1
ATOM 793 C CA . GLU A 1 100 ? -25.731 34.538 29.641 1.00 45.19 100 GLU A CA 1
ATOM 794 C C . GLU A 1 100 ? -24.572 34.527 28.634 1.00 45.19 100 GLU A C 1
ATOM 796 O O . GLU A 1 100 ? -24.011 35.571 28.334 1.00 45.19 100 GLU A O 1
ATOM 801 N N . ASP A 1 101 ? -24.298 33.372 28.021 1.00 36.59 101 ASP A N 1
ATOM 802 C CA . ASP A 1 101 ? -23.846 33.390 26.630 1.00 36.59 101 ASP A CA 1
ATOM 803 C C . ASP A 1 101 ? -24.298 32.139 25.874 1.00 36.59 101 ASP A C 1
ATOM 805 O O . ASP A 1 101 ? -24.058 30.984 26.252 1.00 36.59 101 ASP A O 1
ATOM 809 N N . GLU A 1 102 ? -25.038 32.428 24.816 1.00 41.09 102 GLU A N 1
ATOM 810 C CA . GLU A 1 102 ? -25.592 31.527 23.829 1.00 41.09 102 GLU A CA 1
ATOM 811 C C . GLU A 1 102 ? -24.521 31.258 22.759 1.00 41.09 102 GLU A C 1
ATOM 813 O O . GLU A 1 102 ? -23.722 32.124 22.429 1.00 41.09 102 GLU A O 1
ATOM 818 N N . ALA A 1 103 ? -24.498 30.025 22.252 1.00 47.88 103 ALA A N 1
ATOM 819 C CA . ALA A 1 103 ? -23.857 29.615 21.000 1.00 47.88 103 ALA A CA 1
ATOM 820 C C . ALA A 1 103 ? -22.381 30.013 20.747 1.00 47.88 103 ALA A C 1
ATOM 822 O O . ALA A 1 103 ? -22.062 31.046 20.169 1.00 47.88 103 ALA A O 1
ATOM 823 N N . GLY A 1 104 ? -21.459 29.068 20.971 1.00 48.47 104 GLY A N 1
ATOM 824 C CA . GLY A 1 104 ? -20.134 29.171 20.354 1.00 48.47 10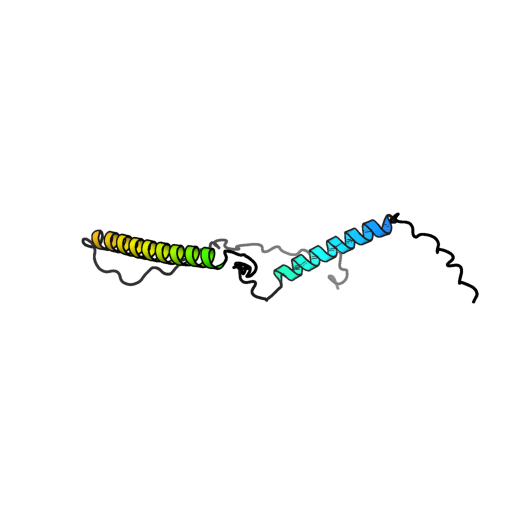4 GLY A CA 1
ATOM 825 C C . GLY A 1 104 ? -19.161 28.063 20.727 1.00 48.47 104 GLY A C 1
ATOM 826 O O . GLY A 1 104 ? -18.317 28.264 21.590 1.00 48.47 104 GLY A O 1
ATOM 827 N N . SER A 1 105 ? -19.248 26.894 20.080 1.00 39.50 105 SER A N 1
ATOM 828 C CA . SER A 1 105 ? -18.102 25.973 19.956 1.00 39.50 105 SER A CA 1
ATOM 829 C C . SER A 1 105 ? -18.385 24.860 18.938 1.00 39.50 105 SER A C 1
ATOM 831 O O . SER A 1 105 ? -18.633 23.711 19.293 1.00 39.50 105 SER A O 1
ATOM 833 N N . ASP A 1 106 ? -18.358 25.219 17.657 1.00 41.66 106 ASP A N 1
ATOM 834 C CA . ASP A 1 106 ? -17.976 24.299 16.581 1.00 41.66 106 ASP A CA 1
ATOM 835 C C . ASP A 1 106 ? -17.079 25.073 15.608 1.00 41.66 106 ASP A C 1
ATOM 837 O O . ASP A 1 106 ? -17.519 25.590 14.587 1.00 41.66 106 ASP A O 1
ATOM 841 N N . VAL A 1 107 ? -15.812 25.254 15.991 1.00 39.56 107 VAL A N 1
ATOM 842 C CA . VAL A 1 107 ? -14.756 25.675 15.062 1.00 39.56 107 VAL A CA 1
ATOM 843 C C . VAL A 1 107 ? -13.439 24.999 15.449 1.00 39.56 107 VAL A C 1
ATOM 845 O O . VAL A 1 107 ? -12.466 25.610 15.863 1.00 39.56 107 VAL A O 1
ATOM 848 N N . GLU A 1 108 ? -13.394 23.676 15.311 1.00 37.62 108 GLU A N 1
ATOM 849 C CA . GLU A 1 108 ? -12.121 22.952 15.181 1.00 37.62 108 GLU A CA 1
ATOM 850 C C . GLU A 1 108 ? -11.699 23.002 13.703 1.00 37.62 108 GLU A C 1
ATOM 852 O O . GLU A 1 108 ? -11.719 22.014 12.970 1.00 37.62 108 GLU A O 1
ATOM 857 N N . GLY A 1 109 ? -11.379 24.215 13.251 1.00 38.62 109 GLY A N 1
ATOM 858 C CA . GLY A 1 109 ? -10.712 24.501 11.989 1.00 38.62 109 GLY A CA 1
ATOM 859 C C . GLY A 1 109 ? -9.266 24.876 12.275 1.00 38.62 109 GLY A C 1
ATOM 860 O O . GLY A 1 109 ? -8.920 26.050 12.260 1.00 38.62 109 GLY A O 1
ATOM 861 N N . SER A 1 110 ? -8.420 23.885 12.561 1.00 47.88 110 SER A N 1
ATOM 862 C CA . SER A 1 110 ? -6.963 24.057 12.533 1.00 47.88 110 SER A CA 1
ATOM 863 C C . SER A 1 110 ? -6.528 24.221 11.071 1.00 47.88 110 SER A C 1
ATOM 865 O O . SER A 1 110 ? -6.180 23.257 10.390 1.00 47.88 110 SER A O 1
ATOM 867 N N . GLY A 1 111 ? -6.670 25.447 10.573 1.00 38.94 111 GLY A N 1
ATOM 868 C CA . GLY A 1 111 ? -6.089 25.950 9.335 1.00 38.94 111 GLY A CA 1
ATOM 869 C C . GLY A 1 111 ? -4.959 26.900 9.697 1.00 38.94 111 GLY A C 1
ATOM 870 O O . GLY A 1 111 ? -5.149 28.108 9.728 1.00 38.94 111 GLY A O 1
ATOM 871 N N . ASP A 1 112 ? -3.819 26.316 10.047 1.00 45.81 112 ASP A N 1
ATOM 872 C CA . ASP A 1 112 ? -2.522 26.980 9.989 1.00 45.81 112 ASP A CA 1
ATOM 873 C C . ASP A 1 112 ? -2.223 27.249 8.506 1.00 45.81 112 ASP A C 1
ATOM 875 O O . ASP A 1 112 ? -1.895 26.323 7.770 1.00 45.81 112 ASP A O 1
ATOM 879 N N . ASP A 1 113 ? -2.464 28.475 8.050 1.00 40.28 113 ASP A N 1
ATOM 880 C CA . ASP A 1 113 ? -1.947 29.004 6.781 1.00 40.28 113 ASP A CA 1
ATOM 881 C C . ASP A 1 113 ? -1.904 30.539 6.893 1.00 40.28 113 ASP A C 1
ATOM 883 O O . ASP A 1 113 ? -2.637 31.286 6.248 1.00 40.28 113 ASP A O 1
ATOM 887 N N . GLU A 1 114 ? -1.061 31.008 7.814 1.00 50.72 114 GLU A N 1
ATOM 888 C CA . GLU A 1 114 ? -0.525 32.367 7.803 1.00 50.72 114 GLU A CA 1
ATOM 889 C C . GLU A 1 114 ? 0.867 32.301 7.160 1.00 50.72 114 GLU A C 1
ATOM 891 O O . GLU A 1 114 ? 1.895 32.226 7.831 1.00 50.72 114 GLU A O 1
ATOM 896 N N . PHE A 1 115 ? 0.897 32.276 5.827 1.00 36.31 115 PHE A N 1
ATOM 897 C CA . PHE A 1 115 ? 2.053 32.738 5.065 1.00 36.31 115 PHE A CA 1
ATOM 898 C C . PHE A 1 115 ? 1.559 33.584 3.892 1.00 36.31 115 PHE A C 1
ATOM 900 O O . PHE A 1 115 ? 1.235 33.094 2.812 1.00 36.31 115 PHE A O 1
ATOM 907 N N . ASP A 1 116 ? 1.448 34.874 4.190 1.00 36.75 116 ASP A N 1
ATOM 908 C CA . ASP A 1 116 ? 1.291 35.984 3.260 1.00 36.75 116 ASP A CA 1
ATOM 909 C C . ASP A 1 116 ? 2.409 35.932 2.202 1.00 36.75 116 ASP A C 1
ATOM 911 O O . ASP A 1 116 ? 3.565 36.265 2.464 1.00 36.75 116 ASP A O 1
ATOM 915 N N . ASP A 1 117 ? 2.056 35.438 1.013 1.00 46.06 117 ASP A N 1
ATOM 916 C CA . ASP A 1 117 ? 2.877 35.426 -0.199 1.00 46.06 117 ASP A CA 1
ATOM 917 C C . ASP A 1 117 ? 2.989 36.862 -0.733 1.00 46.06 117 ASP A C 1
ATOM 919 O O . ASP A 1 117 ? 2.278 37.284 -1.649 1.00 46.06 117 ASP A O 1
ATOM 923 N N . THR A 1 118 ? 3.849 37.648 -0.085 1.00 47.97 118 THR A N 1
ATOM 924 C CA . THR A 1 118 ? 4.199 39.002 -0.503 1.00 47.97 118 THR A CA 1
ATOM 925 C C . THR A 1 118 ? 5.623 39.039 -1.063 1.00 47.97 118 THR A C 1
ATOM 927 O O . THR A 1 118 ? 6.615 38.900 -0.351 1.00 47.97 118 THR A O 1
ATOM 930 N N . MET A 1 119 ? 5.670 39.291 -2.375 1.00 45.03 119 MET A N 1
ATOM 931 C CA . MET A 1 119 ? 6.803 39.692 -3.221 1.00 45.03 119 MET A CA 1
ATOM 932 C C . MET A 1 119 ? 7.757 38.617 -3.765 1.00 45.03 119 MET A C 1
ATOM 934 O O . MET A 1 119 ? 8.824 38.371 -3.212 1.00 45.03 119 MET A O 1
ATOM 938 N N . GLU A 1 120 ? 7.498 38.206 -5.011 1.00 43.94 120 GLU A N 1
ATOM 939 C CA . GLU A 1 120 ? 8.569 38.046 -6.005 1.00 43.94 120 GLU A CA 1
ATOM 940 C C . GLU A 1 120 ? 8.085 38.530 -7.387 1.00 43.94 120 GLU A C 1
ATOM 942 O O . GLU A 1 120 ? 7.471 37.803 -8.166 1.00 43.94 120 GLU A O 1
ATOM 947 N N . VAL A 1 121 ? 8.322 39.814 -7.676 1.00 52.25 121 VAL A N 1
ATOM 948 C CA . VAL A 1 121 ? 8.429 40.314 -9.054 1.00 52.25 121 VAL A CA 1
ATOM 949 C C . VAL A 1 121 ? 9.885 40.087 -9.451 1.00 52.25 121 VAL A C 1
ATOM 951 O O . VAL A 1 121 ? 10.739 40.897 -9.099 1.00 52.25 121 VAL A O 1
ATOM 954 N N . ASP A 1 122 ? 10.170 38.971 -10.125 1.00 43.09 122 ASP A N 1
ATOM 955 C CA . ASP A 1 122 ? 11.449 38.765 -10.812 1.00 43.09 122 ASP A CA 1
ATOM 956 C C . ASP A 1 122 ? 11.299 39.191 -12.277 1.00 43.09 122 ASP A C 1
ATOM 958 O O . ASP A 1 122 ? 10.520 38.636 -13.059 1.00 43.09 122 ASP A O 1
ATOM 962 N N . ASP A 1 123 ? 12.005 40.266 -12.596 1.00 47.12 123 ASP A N 1
ATOM 963 C CA . ASP A 1 123 ? 12.099 40.905 -13.895 1.00 47.12 123 ASP A CA 1
ATOM 964 C C . ASP A 1 123 ? 13.019 40.079 -14.812 1.00 47.12 123 ASP A C 1
ATOM 966 O O . ASP A 1 123 ? 14.226 40.004 -14.611 1.00 47.12 123 ASP A O 1
ATOM 970 N N . GLY A 1 124 ? 12.436 39.470 -15.848 1.00 48.97 124 GLY A N 1
ATOM 971 C CA . GLY A 1 124 ? 13.096 39.321 -17.147 1.00 48.97 124 GLY A CA 1
ATOM 972 C C . GLY A 1 124 ? 14.294 38.369 -17.268 1.00 48.97 124 GLY A C 1
ATOM 973 O O . GLY A 1 124 ? 15.368 38.789 -17.690 1.00 48.97 124 GLY A O 1
ATOM 974 N N . ALA A 1 125 ? 14.094 37.059 -17.098 1.00 51.16 125 ALA A N 1
ATOM 975 C CA . ALA A 1 125 ? 14.978 36.069 -17.724 1.00 51.16 125 ALA A CA 1
ATOM 976 C C . ALA A 1 125 ? 14.583 35.861 -19.202 1.00 51.16 125 ALA A C 1
ATOM 978 O O . ALA A 1 125 ? 13.832 34.946 -19.548 1.00 51.16 125 ALA A O 1
ATOM 979 N N . ILE A 1 126 ? 15.078 36.736 -20.080 1.00 56.16 126 ILE A N 1
ATOM 980 C CA . ILE A 1 126 ? 15.110 36.489 -21.527 1.00 56.16 126 ILE A CA 1
ATOM 981 C C . ILE A 1 126 ? 15.996 35.258 -21.757 1.00 56.16 126 ILE A C 1
ATOM 983 O O . ILE A 1 126 ? 17.184 35.254 -21.447 1.00 56.16 126 ILE A O 1
ATOM 987 N N . ASP A 1 127 ? 15.400 34.177 -22.255 1.00 52.53 127 ASP A N 1
ATOM 988 C CA . ASP A 1 127 ? 16.120 32.957 -22.609 1.00 52.53 127 ASP A CA 1
ATOM 989 C C . ASP A 1 127 ? 16.918 33.183 -23.902 1.00 52.53 127 ASP A C 1
ATOM 991 O O . ASP A 1 127 ? 16.424 32.965 -25.011 1.00 52.53 127 ASP A O 1
ATOM 995 N N . GLU A 1 128 ? 18.175 33.607 -23.756 1.00 60.78 128 GLU A N 1
ATOM 996 C CA . GLU A 1 128 ? 19.145 33.799 -24.847 1.00 60.78 128 GLU A CA 1
ATOM 997 C C . GLU A 1 128 ? 19.408 32.527 -25.684 1.00 60.78 128 GLU A C 1
ATOM 999 O O . GLU A 1 128 ? 20.113 32.577 -26.693 1.00 60.78 128 GLU A O 1
ATOM 1004 N N . SER A 1 129 ? 18.877 31.364 -25.287 1.00 68.69 129 SER A N 1
ATOM 1005 C CA . SER A 1 129 ? 19.027 30.110 -26.030 1.00 68.69 129 SER A CA 1
ATOM 1006 C C . SER A 1 129 ? 17.899 29.828 -27.034 1.00 68.69 129 SER A C 1
ATOM 1008 O O . SER A 1 129 ? 17.983 28.851 -27.787 1.00 68.69 129 SER A O 1
ATOM 1010 N N . ASN A 1 130 ? 16.893 30.709 -27.129 1.00 69.69 130 ASN A N 1
ATOM 1011 C CA . ASN A 1 130 ? 15.809 30.610 -28.105 1.00 69.69 130 ASN A CA 1
ATOM 1012 C C . ASN A 1 130 ? 15.898 31.711 -29.194 1.00 69.69 130 ASN A C 1
ATOM 1014 O O . ASN A 1 130 ? 15.482 32.846 -28.963 1.00 69.69 130 ASN A O 1
ATOM 1018 N N . PRO A 1 131 ? 16.361 31.400 -30.423 1.00 74.81 131 PRO A N 1
ATOM 1019 C CA . PRO A 1 131 ? 16.576 32.388 -31.489 1.00 74.81 131 PRO A CA 1
ATOM 1020 C C . PRO A 1 131 ? 15.286 32.984 -32.090 1.00 74.81 131 PRO A C 1
ATOM 1022 O O . PRO A 1 131 ? 15.371 33.822 -32.982 1.00 74.81 131 PRO A O 1
ATOM 1025 N N . MET A 1 132 ? 14.097 32.567 -31.633 1.00 68.62 132 MET A N 1
ATOM 1026 C CA . MET A 1 132 ? 12.811 33.183 -32.004 1.00 68.62 132 MET A CA 1
ATOM 1027 C C . MET A 1 132 ? 12.348 34.289 -31.045 1.00 68.62 132 MET A C 1
ATOM 1029 O O . MET A 1 132 ? 11.322 34.906 -31.305 1.00 68.62 132 MET A O 1
ATOM 1033 N N . ALA A 1 133 ? 13.060 34.548 -29.946 1.00 71.19 133 ALA A N 1
ATOM 1034 C CA . ALA A 1 133 ? 12.682 35.597 -28.997 1.00 71.19 133 ALA A CA 1
ATOM 1035 C C . ALA A 1 133 ? 13.065 37.022 -29.457 1.00 71.19 133 ALA A C 1
ATOM 1037 O O . ALA A 1 133 ? 12.631 37.991 -28.843 1.00 71.19 133 ALA A O 1
ATOM 1038 N N . ALA A 1 134 ? 13.863 37.155 -30.525 1.00 64.44 134 ALA A N 1
ATOM 1039 C CA . ALA A 1 134 ? 14.444 38.422 -30.980 1.00 64.44 134 ALA A CA 1
ATOM 1040 C C . ALA A 1 134 ? 14.209 38.715 -32.481 1.00 64.44 134 ALA A C 1
ATOM 1042 O O . ALA A 1 134 ? 15.098 39.250 -33.148 1.00 64.44 134 ALA A O 1
ATOM 1043 N N . LEU A 1 135 ? 13.039 38.355 -33.025 1.00 53.62 135 LEU A N 1
ATOM 1044 C CA . LEU A 1 135 ? 12.594 38.769 -34.365 1.00 53.62 135 LEU A CA 1
ATOM 1045 C C . LEU A 1 135 ? 11.135 39.234 -34.350 1.00 53.62 135 LEU A C 1
ATOM 1047 O O . LEU A 1 135 ? 10.312 38.526 -33.729 1.00 53.62 135 LEU A O 1
#